Protein AF-A0AAD5SMI8-F1 (afdb_monomer)

Foldseek 3Di:
DDDDPPPPPPDPPDDDDPVRVVVVVVVVVVVVVVVVVVVLVQLLVPLDLQSLLCVLCVPLVVVLVVQVPVDDPVCVVDCRSVVSVVVSVVSSVQLSVQLVVLCLVVADNPHDSVSNVVSSVVSSVVVVVVVVVVVVVVVVVVVVVVVD

Solvent-accessible surface area (backbone atoms only — not comparable to full-atom values): 8560 Å² total; per-residue (Å²): 142,80,84,83,79,79,74,86,64,86,70,78,77,71,80,67,55,76,67,57,44,48,52,52,49,52,52,51,51,50,53,50,51,52,50,50,49,53,50,50,56,58,55,67,65,48,74,46,59,66,50,44,19,54,58,72,36,41,65,50,46,45,55,32,49,52,58,61,68,77,56,57,75,72,54,75,75,45,79,71,56,47,66,40,47,51,51,33,54,53,42,38,54,52,32,41,52,37,30,52,74,72,41,58,74,72,54,56,94,83,51,59,65,69,60,56,49,52,45,51,54,51,21,46,54,52,48,58,48,52,52,50,56,50,53,51,50,53,52,51,54,56,52,56,67,71,76,112

Structure (mmCIF, N/CA/C/O backbone):
data_AF-A0AAD5SMI8-F1
#
_entry.id   AF-A0AAD5SMI8-F1
#
loop_
_atom_site.group_PDB
_atom_site.id
_atom_site.type_symbol
_atom_site.label_atom_id
_atom_site.label_alt_id
_atom_site.label_comp_id
_atom_site.label_asym_id
_atom_site.label_entity_id
_atom_site.label_seq_id
_atom_site.pdbx_PDB_ins_code
_atom_site.Cartn_x
_atom_site.Cartn_y
_atom_site.Cartn_z
_atom_site.occupancy
_atom_site.B_iso_or_equiv
_atom_site.auth_seq_id
_atom_site.auth_comp_id
_atom_site.auth_asym_id
_atom_site.auth_atom_id
_atom_site.pdbx_PDB_model_num
ATOM 1 N N . MET A 1 1 ? -31.872 44.887 -24.689 1.00 42.28 1 MET A N 1
ATOM 2 C CA . MET A 1 1 ? -31.269 44.154 -23.559 1.00 42.28 1 MET A CA 1
ATOM 3 C C . MET A 1 1 ? -30.666 42.892 -24.137 1.00 42.28 1 MET A C 1
ATOM 5 O O . MET A 1 1 ? -31.392 42.137 -24.763 1.00 42.28 1 MET A O 1
ATOM 9 N N . GLY A 1 2 ? -29.352 42.747 -24.051 1.00 39.50 2 GLY A N 1
ATOM 10 C CA . GLY A 1 2 ? -28.615 41.588 -24.544 1.00 39.50 2 GLY A CA 1
ATOM 11 C C . GLY A 1 2 ? -27.263 41.625 -23.856 1.00 39.50 2 GLY A C 1
ATOM 12 O O . GLY A 1 2 ? -26.434 42.474 -24.180 1.00 39.50 2 GLY A O 1
ATOM 13 N N . GLU A 1 3 ? -27.144 40.837 -22.795 1.00 41.97 3 GLU A N 1
ATOM 14 C CA . GLU A 1 3 ? -26.006 40.808 -21.884 1.00 41.97 3 GLU A CA 1
ATOM 15 C C . GLU A 1 3 ? -24.714 40.436 -22.618 1.00 41.97 3 GLU A C 1
ATOM 17 O O . GLU A 1 3 ? -24.671 39.519 -23.436 1.00 41.97 3 GLU A O 1
ATOM 22 N N . LYS A 1 4 ? -23.643 41.178 -22.323 1.00 48.38 4 LYS A N 1
ATOM 23 C CA . LYS A 1 4 ? -22.281 40.795 -22.687 1.00 48.38 4 LYS A CA 1
ATOM 24 C C . LYS A 1 4 ? -21.846 39.686 -21.732 1.00 48.38 4 LYS A C 1
ATOM 26 O O . LYS A 1 4 ? -21.397 39.986 -20.628 1.00 48.38 4 LYS A O 1
ATOM 31 N N . GLU A 1 5 ? -21.948 38.430 -22.150 1.00 50.28 5 GLU A N 1
ATOM 32 C CA . GLU A 1 5 ? -21.244 37.352 -21.458 1.00 50.28 5 GLU A CA 1
ATOM 33 C C . GLU A 1 5 ? -19.751 37.449 -21.768 1.00 50.28 5 GLU A C 1
ATOM 35 O O . GLU A 1 5 ? -19.262 37.167 -22.861 1.00 50.28 5 GLU A O 1
ATOM 40 N N . ASN A 1 6 ? -19.028 37.924 -20.762 1.00 52.59 6 ASN A N 1
ATOM 41 C CA . ASN A 1 6 ? -17.583 37.986 -20.703 1.00 52.59 6 ASN A CA 1
ATOM 42 C C . ASN A 1 6 ? -17.037 36.565 -20.489 1.00 52.59 6 ASN A C 1
ATOM 44 O O . ASN A 1 6 ? -16.654 36.198 -19.379 1.00 52.59 6 ASN A O 1
ATOM 48 N N . SER A 1 7 ? -17.030 35.736 -21.535 1.00 48.22 7 SER A N 1
ATOM 49 C CA . SER A 1 7 ? -16.372 34.431 -21.478 1.00 48.22 7 SER A CA 1
ATOM 50 C C . SER A 1 7 ? -14.859 34.622 -21.615 1.00 48.22 7 SER A C 1
ATOM 52 O O . SER A 1 7 ? -14.264 34.389 -22.668 1.00 48.22 7 SER A O 1
ATOM 54 N N . SER A 1 8 ? -14.212 35.037 -20.526 1.00 47.66 8 SER A N 1
ATOM 55 C CA . SER A 1 8 ? -12.765 34.890 -20.344 1.00 47.66 8 SER A CA 1
ATOM 56 C C . SER A 1 8 ? -12.440 33.411 -20.099 1.00 47.66 8 SER A C 1
ATOM 58 O O . SER A 1 8 ? -11.910 33.030 -19.057 1.00 47.66 8 SER A O 1
ATOM 60 N N . PHE A 1 9 ? -12.802 32.555 -21.050 1.00 50.03 9 PHE A N 1
ATOM 61 C CA . PHE A 1 9 ? -12.323 31.189 -21.112 1.00 50.03 9 PHE A CA 1
ATOM 62 C C . PHE A 1 9 ? -11.113 31.229 -22.038 1.00 50.03 9 PHE A C 1
ATOM 64 O O . PHE A 1 9 ? -11.262 31.408 -23.247 1.00 50.03 9 PHE A O 1
ATOM 71 N N . PHE A 1 10 ? -9.907 31.149 -21.474 1.00 53.31 10 PHE A N 1
ATOM 72 C CA . PHE A 1 10 ? -8.696 30.944 -22.263 1.00 53.31 10 PHE A CA 1
ATOM 73 C C . PHE A 1 10 ? -8.876 29.640 -23.051 1.00 53.31 10 PHE A C 1
ATOM 75 O O . PHE A 1 10 ? -8.651 28.552 -22.528 1.00 53.31 10 PHE A O 1
ATOM 82 N N . SER A 1 11 ? -9.333 29.735 -24.302 1.00 53.38 11 SER A N 1
ATOM 83 C CA . SER A 1 11 ? -9.280 28.611 -25.227 1.00 53.38 11 SER A CA 1
ATOM 84 C C . SER A 1 11 ? -7.808 28.325 -25.466 1.00 53.38 11 SER A C 1
ATOM 86 O O . SER A 1 11 ? -7.111 29.132 -26.082 1.00 53.38 11 SER A O 1
ATOM 88 N N . LEU A 1 12 ? -7.326 27.199 -24.941 1.00 59.66 12 LEU A N 1
ATOM 89 C CA . LEU A 1 12 ? -6.042 26.643 -25.343 1.00 59.66 12 LEU A CA 1
ATOM 90 C C . LEU A 1 12 ? -6.098 26.485 -26.871 1.00 59.66 12 LEU A C 1
ATOM 92 O O . LEU A 1 12 ? -6.902 25.719 -27.401 1.00 59.66 12 LEU A O 1
ATOM 96 N N . TYR A 1 13 ? -5.336 27.321 -27.572 1.00 55.69 13 TYR A N 1
ATOM 97 C CA . TYR A 1 13 ? -5.331 27.421 -29.027 1.00 55.69 13 TYR A CA 1
ATOM 98 C C . TYR A 1 13 ? -4.879 26.094 -29.647 1.00 55.69 13 TYR A C 1
ATOM 100 O O . TYR A 1 13 ? -3.699 25.779 -29.575 1.00 55.69 13 TYR A O 1
ATOM 108 N N . GLY A 1 14 ? -5.798 25.383 -30.312 1.00 64.88 14 GLY A N 1
ATOM 109 C CA . GLY A 1 14 ? -5.515 24.306 -31.273 1.00 64.88 14 GLY A CA 1
ATOM 110 C C . GLY A 1 14 ? -4.718 23.100 -30.751 1.00 64.88 14 GLY A C 1
ATOM 111 O O . GLY A 1 14 ? -4.166 23.089 -29.658 1.00 64.88 14 GLY A O 1
ATOM 112 N N . SER A 1 15 ? -4.656 22.026 -31.544 1.00 61.66 15 SER A N 1
ATOM 113 C CA . SER A 1 15 ? -3.668 20.970 -31.286 1.00 61.66 15 SER A CA 1
ATOM 114 C C . SER A 1 15 ? -2.252 21.540 -31.471 1.00 61.66 15 SER A C 1
ATOM 116 O O . SER A 1 15 ? -2.065 22.346 -32.387 1.00 61.66 15 SER A O 1
ATOM 118 N N . PRO A 1 16 ? -1.259 21.129 -30.656 1.00 64.75 16 PRO A N 1
ATOM 119 C CA . PRO A 1 16 ? 0.108 21.626 -30.789 1.00 64.75 16 PRO A CA 1
ATOM 120 C C . PRO A 1 16 ? 0.630 21.382 -32.209 1.00 64.75 16 PRO A C 1
ATOM 122 O O . PRO A 1 16 ? 0.285 20.371 -32.836 1.00 64.75 16 PRO A O 1
ATOM 125 N N . ARG A 1 17 ? 1.473 22.288 -32.719 1.00 70.88 17 ARG A N 1
ATOM 126 C CA . ARG A 1 17 ? 2.139 22.096 -34.022 1.00 70.88 17 ARG A CA 1
ATOM 127 C C . ARG A 1 17 ? 2.950 20.794 -33.997 1.00 70.88 17 ARG A C 1
ATOM 129 O O . ARG A 1 17 ? 3.331 20.328 -32.930 1.00 70.88 17 ARG A O 1
ATOM 136 N N . SER A 1 18 ? 3.176 20.137 -35.137 1.00 71.94 18 SER A N 1
ATOM 137 C CA . SER A 1 18 ? 3.733 18.767 -35.154 1.00 71.94 18 SER A CA 1
ATOM 138 C C . SER A 1 18 ? 5.103 18.638 -34.473 1.00 71.94 18 SER A C 1
ATOM 140 O O . SER A 1 18 ? 5.398 17.608 -33.872 1.00 71.94 18 SER A O 1
ATOM 142 N N . ASP A 1 19 ? 5.916 19.687 -34.558 1.00 78.69 19 ASP A N 1
ATOM 143 C CA . ASP A 1 19 ? 7.204 19.857 -33.886 1.00 78.69 19 ASP A CA 1
ATOM 144 C C . ASP A 1 19 ? 7.048 20.079 -32.372 1.00 78.69 19 ASP A C 1
ATOM 146 O O . ASP A 1 19 ? 7.693 19.392 -31.580 1.00 78.69 19 ASP A O 1
ATOM 150 N N . GLU A 1 20 ? 6.134 20.955 -31.958 1.00 79.25 20 GLU A N 1
ATOM 151 C CA . GLU A 1 20 ? 5.790 21.195 -30.550 1.00 79.25 20 GLU A CA 1
ATOM 152 C C . GLU A 1 20 ? 5.194 19.941 -29.887 1.00 79.25 20 GLU A C 1
ATOM 154 O O . GLU A 1 20 ? 5.578 19.553 -28.786 1.00 79.25 20 GLU A O 1
ATOM 159 N N . ALA A 1 21 ? 4.312 19.230 -30.591 1.00 81.94 21 ALA A N 1
ATOM 160 C CA . ALA A 1 21 ? 3.733 17.969 -30.147 1.00 81.94 21 ALA A CA 1
ATOM 161 C C . ALA A 1 21 ? 4.799 16.876 -29.984 1.00 81.94 21 ALA A C 1
ATOM 163 O O . ALA A 1 21 ? 4.680 16.030 -29.099 1.00 81.94 21 ALA A O 1
ATOM 164 N N . ALA A 1 22 ? 5.829 16.861 -30.835 1.00 85.19 22 ALA A N 1
ATOM 165 C CA . ALA A 1 22 ? 6.945 15.928 -30.705 1.00 85.19 22 ALA A CA 1
ATOM 166 C C . ALA A 1 22 ? 7.809 16.255 -29.477 1.00 85.19 22 ALA A C 1
ATOM 168 O O . ALA A 1 22 ? 8.125 15.353 -28.703 1.00 85.19 22 ALA A O 1
ATOM 169 N N . GLN A 1 23 ? 8.118 17.535 -29.250 1.00 88.12 23 GLN A N 1
ATOM 170 C CA . GLN A 1 23 ? 8.868 17.984 -28.073 1.00 88.12 23 GLN A CA 1
ATOM 171 C C . GLN A 1 23 ? 8.114 17.702 -26.769 1.00 88.12 23 GLN A C 1
ATOM 173 O O . GLN A 1 23 ? 8.694 17.167 -25.827 1.00 88.12 23 GLN A O 1
ATOM 178 N N . LEU A 1 24 ? 6.809 17.984 -26.729 1.00 86.38 24 LEU A N 1
ATOM 179 C CA . LEU A 1 24 ? 5.954 17.685 -25.579 1.00 86.38 24 LEU A CA 1
ATOM 180 C C . LEU A 1 24 ? 5.903 16.185 -25.285 1.00 86.38 24 LEU A C 1
ATOM 182 O O . LEU A 1 24 ? 6.025 15.787 -24.130 1.00 86.38 24 LEU A O 1
ATOM 186 N N . ARG A 1 25 ? 5.759 15.335 -26.310 1.00 89.50 25 ARG A N 1
ATOM 187 C CA . ARG A 1 25 ? 5.788 13.874 -26.124 1.00 89.50 25 ARG A CA 1
ATOM 188 C C . ARG A 1 25 ? 7.128 13.402 -25.575 1.00 89.50 25 ARG A C 1
ATOM 190 O O . ARG A 1 25 ? 7.126 12.636 -24.619 1.00 89.50 25 ARG A O 1
ATOM 197 N N . ALA A 1 26 ? 8.238 13.902 -26.116 1.00 91.69 26 ALA A N 1
ATOM 198 C CA . ALA A 1 26 ? 9.571 13.564 -25.629 1.00 91.69 26 ALA A CA 1
ATOM 199 C C . ALA A 1 26 ? 9.766 13.983 -24.160 1.00 91.69 26 ALA A C 1
ATOM 201 O O . ALA A 1 26 ? 10.245 13.189 -23.354 1.00 91.69 26 ALA A O 1
ATOM 202 N N . ALA A 1 27 ? 9.324 15.188 -23.787 1.00 92.88 27 ALA A N 1
ATOM 203 C CA . ALA A 1 27 ? 9.364 15.656 -22.403 1.00 92.88 27 ALA A CA 1
ATOM 204 C C . ALA A 1 27 ? 8.492 14.787 -21.477 1.00 92.88 27 ALA A C 1
ATOM 206 O O . ALA A 1 27 ? 8.935 14.375 -20.409 1.00 92.88 27 ALA A O 1
ATOM 207 N N . ILE A 1 28 ? 7.274 14.435 -21.904 1.00 92.94 28 ILE A N 1
ATOM 208 C CA . ILE A 1 28 ? 6.381 13.545 -21.148 1.00 92.94 28 ILE A CA 1
ATOM 209 C C . ILE A 1 28 ? 7.010 12.159 -20.967 1.00 92.94 28 ILE A C 1
ATOM 211 O O . ILE A 1 28 ? 6.927 11.586 -19.883 1.00 92.94 28 ILE A O 1
ATOM 215 N N . GLU A 1 29 ? 7.617 11.595 -22.010 1.00 95.00 29 GLU A N 1
ATOM 216 C CA . GLU A 1 29 ? 8.294 10.298 -21.940 1.00 95.00 29 GLU A CA 1
ATOM 217 C C . GLU A 1 29 ? 9.492 10.339 -20.993 1.00 95.00 29 GLU A C 1
ATOM 219 O O . GLU A 1 29 ? 9.651 9.425 -20.182 1.00 95.00 29 GLU A O 1
ATOM 224 N N . GLN A 1 30 ? 10.280 11.415 -21.033 1.00 95.06 30 GLN A N 1
ATOM 225 C CA . GLN A 1 30 ? 11.397 11.625 -20.118 1.00 95.06 30 GLN A CA 1
ATOM 226 C C . GLN A 1 30 ? 10.926 11.694 -18.659 1.00 95.06 30 GLN A C 1
ATOM 228 O O . GLN A 1 30 ? 11.453 10.972 -17.812 1.00 95.06 30 GLN A O 1
ATOM 233 N N . GLU A 1 31 ? 9.900 12.493 -18.369 1.00 94.88 31 GLU A N 1
ATOM 234 C CA . GLU A 1 31 ? 9.329 12.619 -17.023 1.00 94.88 31 GLU A CA 1
ATOM 235 C C . GLU A 1 31 ? 8.716 11.306 -16.532 1.00 94.88 31 GLU A C 1
ATOM 237 O O . GLU A 1 31 ? 8.918 10.892 -15.386 1.00 94.88 31 GLU A O 1
ATOM 242 N N . ARG A 1 32 ? 8.009 10.585 -17.410 1.00 93.94 32 ARG A N 1
ATOM 243 C CA . ARG A 1 32 ? 7.474 9.253 -17.101 1.00 93.94 32 ARG A CA 1
ATOM 244 C C . ARG A 1 32 ? 8.591 8.266 -16.795 1.00 93.94 32 ARG A C 1
ATOM 246 O O . ARG A 1 32 ? 8.464 7.508 -15.837 1.00 93.94 32 ARG A O 1
ATOM 253 N N . ALA A 1 33 ? 9.674 8.276 -17.568 1.00 92.19 33 ALA A N 1
ATOM 254 C CA . ALA A 1 33 ? 10.819 7.402 -17.344 1.00 92.19 33 ALA A CA 1
ATOM 255 C C . ALA A 1 33 ? 11.531 7.729 -16.022 1.00 92.19 33 ALA A C 1
ATOM 257 O O . ALA A 1 33 ? 11.817 6.815 -15.245 1.00 92.19 33 ALA A O 1
ATOM 258 N N . ALA A 1 34 ? 11.751 9.013 -15.727 1.00 93.31 34 ALA A N 1
ATOM 259 C CA . ALA A 1 34 ? 12.349 9.468 -14.474 1.00 93.31 34 ALA A CA 1
ATOM 260 C C . ALA A 1 34 ? 11.480 9.089 -13.265 1.00 93.31 34 ALA A C 1
ATOM 262 O O . ALA A 1 34 ? 11.968 8.501 -12.296 1.00 93.31 34 ALA A O 1
ATOM 263 N N . THR A 1 35 ? 10.172 9.335 -13.359 1.00 89.06 35 THR A N 1
ATOM 264 C CA . THR A 1 35 ? 9.201 8.963 -12.324 1.00 89.06 35 THR A CA 1
ATOM 265 C C . THR A 1 35 ? 9.168 7.449 -12.128 1.00 89.06 35 THR A C 1
ATOM 267 O O . THR A 1 35 ? 9.258 6.968 -10.998 1.00 89.06 35 THR A O 1
ATOM 270 N N . ALA A 1 36 ? 9.113 6.672 -13.213 1.00 86.31 36 ALA A N 1
ATOM 271 C CA . ALA A 1 36 ? 9.120 5.215 -13.148 1.00 86.31 36 ALA A CA 1
ATOM 272 C C . ALA A 1 36 ? 10.407 4.677 -12.504 1.00 86.31 36 ALA A C 1
ATOM 274 O O . ALA A 1 36 ? 10.341 3.753 -11.696 1.00 86.31 36 ALA A O 1
ATOM 275 N N . ALA A 1 37 ? 11.568 5.259 -12.809 1.00 86.75 37 ALA A N 1
ATOM 276 C CA . ALA A 1 37 ? 12.835 4.880 -12.189 1.00 86.75 37 ALA A CA 1
ATOM 277 C C . ALA A 1 37 ? 12.851 5.181 -10.680 1.00 86.75 37 ALA A C 1
ATOM 279 O O . ALA A 1 37 ? 13.240 4.322 -9.884 1.00 86.75 37 ALA A O 1
ATOM 280 N N . ALA A 1 38 ? 12.373 6.359 -10.269 1.00 86.50 38 ALA A N 1
ATOM 281 C CA . ALA A 1 38 ? 12.275 6.733 -8.859 1.00 86.50 38 ALA A CA 1
ATOM 282 C C . ALA A 1 38 ? 11.321 5.810 -8.080 1.00 86.50 38 ALA A C 1
ATOM 284 O O . ALA A 1 38 ? 11.644 5.362 -6.976 1.00 86.50 38 ALA A O 1
ATOM 285 N N . VAL A 1 39 ? 10.173 5.473 -8.676 1.00 81.75 39 VAL A N 1
ATOM 286 C CA . VAL A 1 39 ? 9.201 4.527 -8.112 1.00 81.75 39 VAL A CA 1
ATOM 287 C C . VAL A 1 39 ? 9.820 3.138 -7.966 1.00 81.75 39 VAL A C 1
ATOM 289 O O . VAL A 1 39 ? 9.772 2.573 -6.875 1.00 81.75 39 VAL A O 1
ATOM 292 N N . ARG A 1 40 ? 10.479 2.614 -9.010 1.00 79.44 40 ARG A N 1
ATOM 293 C CA . ARG A 1 40 ? 11.178 1.316 -8.946 1.00 79.44 40 ARG A CA 1
ATOM 294 C C . ARG A 1 40 ? 12.220 1.285 -7.831 1.00 79.44 40 ARG A C 1
ATOM 296 O O . ARG A 1 40 ? 12.281 0.308 -7.097 1.00 79.44 40 ARG A O 1
ATOM 303 N N . SER A 1 41 ? 13.002 2.354 -7.676 1.00 80.50 41 SER A N 1
ATOM 304 C CA . SER A 1 41 ? 14.017 2.460 -6.622 1.00 80.50 41 SER A CA 1
ATOM 305 C C . SER A 1 41 ? 13.407 2.383 -5.218 1.00 80.50 41 SER A C 1
ATOM 307 O O . SER A 1 41 ? 13.867 1.600 -4.389 1.00 80.50 41 SER A O 1
ATOM 309 N N . ARG A 1 42 ? 12.321 3.123 -4.957 1.00 75.88 42 ARG A N 1
ATOM 310 C CA . ARG A 1 42 ? 11.618 3.065 -3.663 1.00 75.88 42 ARG A CA 1
ATOM 311 C C . ARG A 1 42 ? 10.976 1.707 -3.410 1.00 75.88 42 ARG A C 1
ATOM 313 O O . ARG A 1 42 ? 11.044 1.193 -2.302 1.00 75.88 42 ARG A O 1
ATOM 320 N N . LEU A 1 43 ? 10.366 1.113 -4.428 1.00 69.56 43 LEU A N 1
ATOM 321 C CA . LEU A 1 43 ? 9.685 -0.170 -4.287 1.00 69.56 43 LEU A CA 1
ATOM 322 C C . LEU A 1 43 ? 10.657 -1.353 -4.173 1.00 69.56 43 LEU A C 1
ATOM 324 O O . LEU A 1 43 ? 10.327 -2.346 -3.534 1.00 69.56 43 LEU A O 1
ATOM 328 N N . ALA A 1 44 ? 11.875 -1.244 -4.712 1.00 70.88 44 ALA A N 1
ATOM 329 C CA . ALA A 1 44 ? 12.943 -2.219 -4.477 1.00 70.88 44 ALA A CA 1
ATOM 330 C C . ALA A 1 44 ? 13.343 -2.312 -2.992 1.00 70.88 44 ALA A C 1
ATOM 332 O O . ALA A 1 44 ? 13.914 -3.315 -2.570 1.00 70.88 44 ALA A O 1
ATOM 333 N N . GLN A 1 45 ? 13.012 -1.292 -2.194 1.00 71.88 45 GLN A N 1
ATOM 334 C CA . GLN A 1 45 ? 13.195 -1.301 -0.744 1.00 71.88 45 GLN A CA 1
ATOM 335 C C . GLN A 1 45 ? 12.076 -2.061 -0.011 1.00 71.88 45 GLN A C 1
ATOM 337 O O . GLN A 1 45 ? 12.215 -2.297 1.180 1.00 71.88 45 GLN A O 1
ATOM 342 N N . LEU A 1 46 ? 11.001 -2.498 -0.689 1.00 74.19 46 LEU A N 1
ATOM 343 C CA . LEU A 1 46 ? 9.944 -3.344 -0.110 1.00 74.19 46 LEU A CA 1
ATOM 344 C C . LEU A 1 46 ? 10.406 -4.803 -0.010 1.00 74.19 46 LEU A C 1
ATOM 346 O O . LEU A 1 46 ? 9.917 -5.715 -0.689 1.00 74.19 46 LEU A O 1
ATOM 350 N N . ILE A 1 47 ? 11.414 -5.021 0.824 1.00 78.44 47 ILE A N 1
ATOM 351 C CA . ILE A 1 47 ? 12.032 -6.332 1.000 1.00 78.44 47 ILE A CA 1
ATOM 352 C C . ILE A 1 47 ? 11.224 -7.138 2.017 1.00 78.44 47 ILE A C 1
ATOM 354 O O . ILE A 1 47 ? 11.062 -8.352 1.852 1.00 78.44 47 ILE A O 1
ATOM 358 N N . SER A 1 48 ? 10.686 -6.463 3.033 1.00 86.62 48 SER A N 1
ATOM 359 C CA . SER A 1 48 ? 9.903 -7.070 4.104 1.00 86.62 48 SER A CA 1
ATOM 360 C C . SER A 1 48 ? 8.392 -6.913 3.917 1.00 86.62 48 SER A C 1
ATOM 362 O O . SER A 1 48 ? 7.894 -5.995 3.263 1.00 86.62 48 SER A O 1
ATOM 364 N N . LEU A 1 49 ? 7.650 -7.824 4.549 1.00 91.25 49 LEU A N 1
ATOM 365 C CA . LEU A 1 49 ? 6.190 -7.776 4.627 1.00 91.25 49 LEU A CA 1
ATOM 366 C C . LEU A 1 49 ? 5.706 -6.496 5.326 1.00 91.25 49 LEU A C 1
ATOM 368 O O . LEU A 1 49 ? 4.727 -5.896 4.892 1.00 91.25 49 LEU A O 1
ATOM 372 N N . GLU A 1 50 ? 6.414 -6.058 6.369 1.00 92.75 50 GLU A N 1
ATOM 373 C CA . GLU A 1 50 ? 6.084 -4.840 7.111 1.00 92.75 50 GLU A CA 1
ATOM 374 C C . GLU A 1 50 ? 6.224 -3.587 6.239 1.00 92.75 50 GLU A C 1
ATOM 376 O O . GLU A 1 50 ? 5.337 -2.734 6.242 1.00 92.75 50 GLU A O 1
ATOM 381 N N . GLU A 1 51 ? 7.308 -3.472 5.467 1.00 92.12 51 GLU A N 1
ATOM 382 C CA . GLU A 1 51 ? 7.502 -2.358 4.533 1.00 92.12 51 GLU A CA 1
ATOM 383 C C . GLU A 1 51 ? 6.410 -2.338 3.466 1.00 92.12 51 GLU A C 1
ATOM 385 O O . GLU A 1 51 ? 5.837 -1.281 3.215 1.00 92.12 51 GLU A O 1
ATOM 390 N N . ALA A 1 52 ? 6.076 -3.496 2.888 1.00 93.56 52 ALA A N 1
ATOM 391 C CA . ALA A 1 52 ? 5.009 -3.608 1.896 1.00 93.56 52 ALA A CA 1
ATOM 392 C C . ALA A 1 52 ? 3.639 -3.209 2.475 1.00 93.56 52 ALA A C 1
ATOM 394 O O . ALA A 1 52 ? 2.932 -2.402 1.874 1.00 93.56 52 ALA A O 1
ATOM 395 N N . ALA A 1 53 ? 3.291 -3.681 3.677 1.00 96.38 53 ALA A N 1
ATOM 396 C CA . ALA A 1 53 ? 2.052 -3.289 4.352 1.00 96.38 53 ALA A CA 1
ATOM 397 C C . ALA A 1 53 ? 2.013 -1.777 4.637 1.00 96.38 53 ALA A C 1
ATOM 399 O O . ALA A 1 53 ? 1.010 -1.110 4.387 1.00 96.38 53 ALA A O 1
ATOM 400 N N . LYS A 1 54 ? 3.131 -1.209 5.106 1.00 95.75 54 LYS A N 1
ATOM 401 C CA . LYS A 1 54 ? 3.288 0.234 5.336 1.00 95.75 54 LYS A CA 1
ATOM 402 C C . LYS A 1 54 ? 3.176 1.067 4.062 1.00 95.75 54 LYS A C 1
ATOM 404 O O . LYS A 1 54 ? 2.738 2.215 4.168 1.00 95.75 54 LYS A O 1
ATOM 409 N N . ALA A 1 55 ? 3.615 0.532 2.924 1.00 93.81 55 ALA A N 1
ATOM 410 C CA . ALA A 1 55 ? 3.504 1.173 1.618 1.00 93.81 55 ALA A CA 1
ATOM 411 C C . ALA A 1 55 ? 2.054 1.178 1.128 1.00 93.81 55 ALA A C 1
ATOM 413 O O . ALA A 1 55 ? 1.575 2.223 0.700 1.00 93.81 55 ALA A O 1
ATOM 414 N N . ASN A 1 56 ? 1.340 0.056 1.253 1.00 96.12 56 ASN A N 1
ATOM 415 C CA . ASN A 1 56 ? -0.067 0.001 0.859 1.00 96.12 56 ASN A CA 1
ATOM 416 C C . ASN A 1 56 ? -0.949 0.904 1.740 1.00 96.12 56 ASN A C 1
ATOM 418 O O . ASN A 1 5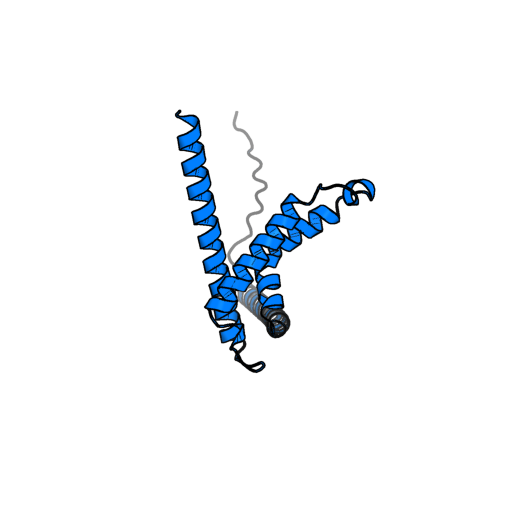6 ? -1.872 1.529 1.246 1.00 96.12 56 ASN A O 1
ATOM 422 N N . CYS A 1 57 ? -0.634 1.035 3.032 1.00 97.06 57 CYS A N 1
ATOM 423 C CA . CYS A 1 57 ? -1.355 1.919 3.960 1.00 97.06 57 CYS A CA 1
ATOM 424 C C . CYS A 1 57 ? -0.856 3.378 3.954 1.00 97.06 57 CYS A C 1
ATOM 426 O O . CYS A 1 57 ? -0.990 4.073 4.966 1.00 97.06 57 CYS A O 1
ATOM 428 N N . ALA A 1 58 ? -0.179 3.834 2.895 1.00 95.69 58 ALA A N 1
ATOM 429 C CA . ALA A 1 58 ? 0.493 5.136 2.891 1.00 95.69 58 ALA A CA 1
ATOM 430 C C . ALA A 1 58 ? -0.470 6.321 3.059 1.00 95.69 58 ALA A C 1
ATOM 432 O O . ALA A 1 58 ? -0.139 7.269 3.766 1.00 95.69 58 ALA A O 1
ATOM 433 N N . ASP A 1 59 ? -1.653 6.251 2.460 1.00 94.81 59 ASP A N 1
ATOM 434 C CA . ASP A 1 59 ? -2.721 7.248 2.548 1.00 94.81 59 ASP A CA 1
ATOM 435 C C . ASP A 1 59 ? -3.271 7.383 3.978 1.00 94.81 59 ASP A C 1
ATOM 437 O O . ASP A 1 59 ? -3.263 8.471 4.551 1.00 94.81 59 ASP A O 1
ATOM 441 N N . VAL A 1 60 ? -3.646 6.272 4.616 1.00 95.25 60 VAL A N 1
ATOM 442 C CA . VAL A 1 60 ? -4.170 6.265 5.991 1.00 95.25 60 VAL A CA 1
ATOM 443 C C . VAL A 1 60 ? -3.096 6.728 6.979 1.00 95.25 60 VAL A C 1
ATOM 445 O O . VAL A 1 60 ? -3.368 7.462 7.933 1.00 95.25 60 VAL A O 1
ATOM 448 N N . ARG A 1 61 ? -1.838 6.333 6.743 1.00 96.31 61 ARG A N 1
ATOM 449 C CA . ARG A 1 61 ? -0.692 6.795 7.539 1.00 96.31 61 ARG A CA 1
ATOM 450 C C . ARG A 1 61 ? -0.433 8.286 7.360 1.00 96.31 61 ARG A C 1
ATOM 452 O O . ARG A 1 61 ? -0.062 8.936 8.337 1.00 96.31 61 ARG A O 1
ATOM 459 N N . LEU A 1 62 ? -0.630 8.816 6.154 1.00 95.25 62 LEU A N 1
ATOM 460 C CA . LEU A 1 62 ? -0.540 10.247 5.889 1.00 95.25 62 LEU A CA 1
ATOM 461 C C . LEU A 1 62 ? -1.618 11.001 6.673 1.00 95.25 62 LEU A C 1
ATOM 463 O O . LEU A 1 62 ? -1.271 11.920 7.406 1.00 95.25 62 LEU A O 1
ATOM 467 N N . SER A 1 63 ? -2.876 10.552 6.643 1.00 92.88 63 SER A N 1
ATOM 468 C CA . SER A 1 63 ? -3.958 11.174 7.424 1.00 92.88 63 SER A CA 1
ATOM 469 C C . SER A 1 63 ? -3.675 11.180 8.931 1.00 92.88 63 SER A C 1
ATOM 471 O O . SER A 1 63 ? -3.927 12.171 9.620 1.00 92.88 63 SER A O 1
ATOM 473 N N . PHE A 1 64 ? -3.090 10.103 9.468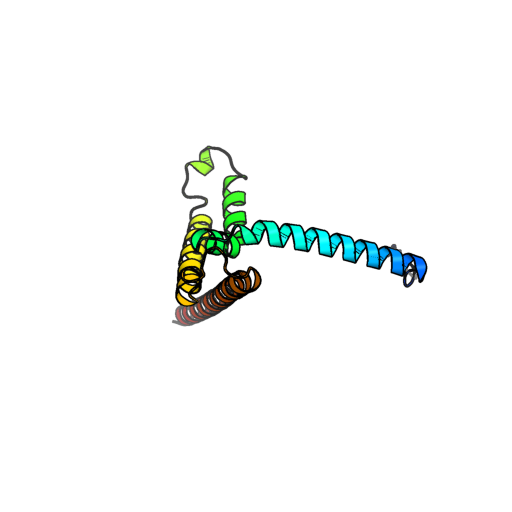 1.00 93.25 64 PHE A N 1
ATOM 474 C CA . PHE A 1 64 ? -2.656 10.085 10.866 1.00 93.25 64 PHE A CA 1
ATOM 475 C C . PHE A 1 64 ? -1.517 11.081 11.138 1.00 93.25 64 PHE A C 1
ATOM 477 O O . PHE A 1 64 ? -1.559 11.798 12.139 1.00 93.25 64 PHE A O 1
ATOM 484 N N . ALA A 1 65 ? -0.522 11.167 10.252 1.00 91.94 65 ALA A N 1
ATOM 485 C CA . ALA A 1 65 ? 0.570 12.131 10.382 1.00 91.94 65 ALA A CA 1
ATOM 486 C C . ALA A 1 65 ? 0.066 13.584 10.319 1.00 91.94 65 ALA A C 1
ATOM 488 O O . ALA A 1 65 ? 0.475 14.407 11.134 1.00 91.94 65 ALA A O 1
ATOM 489 N N . GLU A 1 66 ? -0.869 13.884 9.419 1.00 91.38 66 GLU A N 1
ATOM 490 C CA . GLU A 1 66 ? -1.530 15.189 9.318 1.00 91.38 66 GLU A CA 1
ATOM 491 C C . GLU A 1 66 ? -2.325 15.522 10.588 1.00 91.38 66 GLU A C 1
ATOM 493 O O . GLU A 1 66 ? -2.284 16.658 11.069 1.00 91.38 66 GLU A O 1
ATOM 498 N N . CYS A 1 67 ? -2.999 14.532 11.189 1.00 88.25 67 CYS A N 1
ATOM 499 C CA . CYS A 1 67 ? -3.672 14.704 12.479 1.00 88.25 67 CYS A CA 1
ATOM 500 C C . CYS A 1 67 ? -2.687 15.130 13.580 1.00 88.25 67 CYS A C 1
ATOM 502 O O . CYS A 1 67 ? -2.992 16.035 14.361 1.00 88.25 67 CYS A O 1
ATOM 504 N N . LEU A 1 68 ? -1.497 14.518 13.615 1.00 86.75 68 LEU A N 1
ATOM 505 C CA . LEU A 1 68 ? -0.447 14.839 14.585 1.00 86.75 68 LEU A CA 1
ATOM 506 C C . LEU A 1 68 ? 0.202 16.209 14.330 1.00 86.75 68 LEU A C 1
ATOM 508 O O . LEU A 1 68 ? 0.478 16.936 15.281 1.00 86.75 68 LEU A O 1
ATOM 512 N N . GLN A 1 69 ? 0.453 16.567 13.067 1.00 84.56 69 GLN A N 1
ATOM 513 C CA . GLN A 1 69 ? 1.160 17.801 12.701 1.00 84.56 69 GLN A CA 1
ATOM 514 C C . GLN A 1 69 ? 0.337 19.069 12.940 1.00 84.56 69 GLN A C 1
ATOM 516 O O . GLN A 1 69 ? 0.888 20.108 13.293 1.00 84.56 69 GLN A O 1
ATOM 521 N N . ASN A 1 70 ? -0.983 19.003 12.781 1.00 73.56 70 ASN A N 1
ATOM 522 C CA . ASN A 1 70 ? -1.836 20.189 12.800 1.00 73.56 70 ASN A CA 1
ATOM 523 C C . ASN A 1 70 ? -2.119 20.766 14.205 1.00 73.56 70 ASN A C 1
ATOM 525 O O . ASN A 1 70 ? -3.036 21.584 14.333 1.00 73.56 70 ASN A O 1
ATOM 529 N N . ARG A 1 71 ? -1.424 20.348 15.286 1.00 65.25 71 ARG A N 1
ATOM 530 C CA . ARG A 1 71 ? -1.872 20.660 16.661 1.00 65.25 71 ARG A CA 1
ATOM 531 C C . ARG A 1 71 ? -0.793 20.989 17.702 1.00 65.25 71 ARG A C 1
ATOM 533 O O . ARG A 1 71 ? 0.358 20.576 17.629 1.00 65.25 71 ARG A O 1
ATOM 540 N N . SER A 1 72 ? -1.233 21.752 18.711 1.00 65.94 72 SER A N 1
ATOM 541 C CA . SER A 1 72 ? -0.469 22.160 19.895 1.00 65.94 72 SER A CA 1
ATOM 542 C C . SER A 1 72 ? -0.153 20.974 20.817 1.00 65.94 72 SER A C 1
ATOM 544 O O . SER A 1 72 ? -0.881 19.980 20.838 1.00 65.94 72 SER A O 1
ATOM 546 N N . MET A 1 73 ? 0.902 21.096 21.637 1.00 62.12 73 MET A N 1
ATOM 547 C CA . MET A 1 73 ? 1.344 20.039 22.567 1.00 62.12 73 MET A CA 1
ATOM 548 C C . MET A 1 73 ? 0.219 19.474 23.458 1.00 62.12 73 MET A C 1
ATOM 550 O O . MET A 1 73 ? 0.247 18.288 23.770 1.00 62.12 73 MET A O 1
ATOM 554 N N . LEU A 1 74 ? -0.803 20.271 23.804 1.00 60.09 74 LEU A N 1
ATOM 555 C CA . LEU A 1 74 ? -1.958 19.823 24.596 1.00 60.09 74 LEU A CA 1
ATOM 556 C C . LEU A 1 74 ? -2.839 18.793 23.869 1.00 6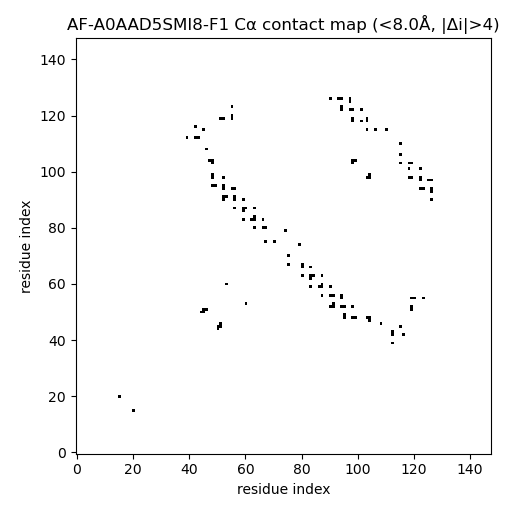0.09 74 LEU A C 1
ATOM 558 O O . LEU A 1 74 ? -3.315 17.851 24.493 1.00 60.09 74 LEU A O 1
ATOM 562 N N . ALA A 1 75 ? -3.036 18.929 22.555 1.00 58.12 75 ALA A N 1
ATOM 563 C CA . ALA A 1 75 ? -3.799 17.953 21.774 1.00 58.12 75 ALA A CA 1
ATOM 564 C C . ALA A 1 75 ? -3.033 16.628 21.630 1.00 58.12 75 ALA A C 1
ATOM 566 O O . ALA A 1 75 ? -3.647 15.562 21.654 1.00 58.12 75 ALA A O 1
ATOM 567 N N . SER A 1 76 ? -1.697 16.701 21.573 1.00 56.19 76 SER A N 1
ATOM 568 C CA . SER A 1 76 ? -0.795 15.540 21.560 1.00 56.19 76 SER A CA 1
ATOM 569 C C . SER A 1 76 ? -0.892 14.698 22.846 1.00 56.19 76 SER A C 1
ATOM 571 O O . SER A 1 76 ? -0.634 13.498 22.826 1.00 56.19 76 SER A O 1
ATOM 573 N N . MET A 1 77 ? -1.332 15.299 23.963 1.00 58.09 77 MET A N 1
ATOM 574 C CA . MET A 1 77 ? -1.567 14.608 25.240 1.00 58.09 77 MET A CA 1
ATOM 575 C C . MET A 1 77 ? -2.964 13.975 25.367 1.00 58.09 77 MET A C 1
ATOM 577 O O . MET A 1 77 ? -3.243 13.311 26.363 1.00 58.09 77 MET A O 1
ATOM 581 N N . THR A 1 78 ? -3.853 14.158 24.386 1.00 65.50 78 THR A N 1
ATOM 582 C CA . THR A 1 78 ? -5.228 13.629 24.425 1.00 65.50 78 THR A CA 1
ATOM 583 C C . THR A 1 78 ? -5.439 12.502 23.417 1.00 65.50 78 THR A C 1
ATOM 585 O O . THR A 1 78 ? -4.701 12.358 22.445 1.00 65.50 78 THR A O 1
ATOM 588 N N . SER A 1 79 ? -6.504 11.718 23.604 1.00 72.50 79 SER A N 1
ATOM 589 C CA . SER A 1 79 ? -6.964 10.646 22.710 1.00 72.50 79 SER A CA 1
ATOM 590 C C . SER A 1 79 ? -7.440 11.117 21.319 1.00 72.50 79 SER A C 1
ATOM 592 O O . SER A 1 79 ? -8.202 10.417 20.653 1.00 72.50 79 SER A O 1
ATOM 594 N N . PHE A 1 80 ? -7.032 12.304 20.876 1.00 79.88 80 PHE A N 1
ATOM 595 C CA . PHE A 1 80 ? -7.606 13.022 19.742 1.00 79.88 80 PHE A CA 1
ATOM 596 C C . PHE A 1 80 ? -7.407 12.290 18.410 1.00 79.88 80 PHE A C 1
ATOM 598 O O . PHE A 1 80 ? -8.368 12.041 17.689 1.00 79.88 80 PHE A O 1
ATOM 605 N N . CYS A 1 81 ? -6.183 11.843 18.121 1.00 87.25 81 CYS A N 1
ATOM 606 C CA . CYS A 1 81 ? -5.885 11.088 16.900 1.00 87.25 81 CYS A CA 1
ATOM 607 C C . CYS A 1 81 ? -6.070 9.568 17.070 1.00 87.25 81 CYS A C 1
ATOM 609 O O . CYS A 1 81 ? -5.570 8.800 16.249 1.00 87.25 81 CYS A O 1
ATOM 611 N N . LEU A 1 82 ? -6.773 9.096 18.116 1.00 89.81 82 LEU A N 1
ATOM 612 C CA . LEU A 1 82 ? -6.993 7.654 18.304 1.00 89.81 82 LEU A CA 1
ATOM 613 C C . LEU A 1 82 ? -7.790 7.034 17.158 1.00 89.81 82 LEU A C 1
ATOM 615 O O . LEU A 1 82 ? -7.541 5.881 16.820 1.00 89.81 82 LEU A O 1
ATOM 619 N N . ALA A 1 83 ? -8.735 7.767 16.567 1.00 91.12 83 ALA A N 1
ATOM 620 C CA . ALA A 1 83 ? -9.504 7.272 15.430 1.00 91.12 83 ALA A CA 1
ATOM 621 C C . ALA A 1 83 ? -8.596 6.997 14.220 1.00 91.12 83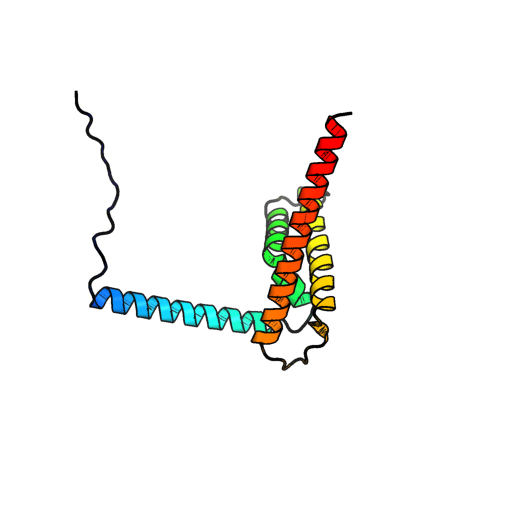 ALA A C 1
ATOM 623 O O . ALA A 1 83 ? -8.619 5.892 13.682 1.00 91.12 83 ALA A O 1
ATOM 624 N N . GLU A 1 84 ? -7.739 7.956 13.857 1.00 92.38 84 GLU A N 1
ATOM 625 C CA . GLU A 1 84 ? -6.793 7.789 12.748 1.00 92.38 84 GLU A CA 1
ATOM 626 C C . GLU A 1 84 ? -5.737 6.725 13.053 1.00 92.38 84 GLU A C 1
ATOM 628 O O . GLU A 1 84 ? -5.456 5.876 12.211 1.00 92.38 84 GLU A O 1
ATOM 633 N N . LYS A 1 85 ? -5.233 6.673 14.293 1.00 93.19 85 LYS A N 1
A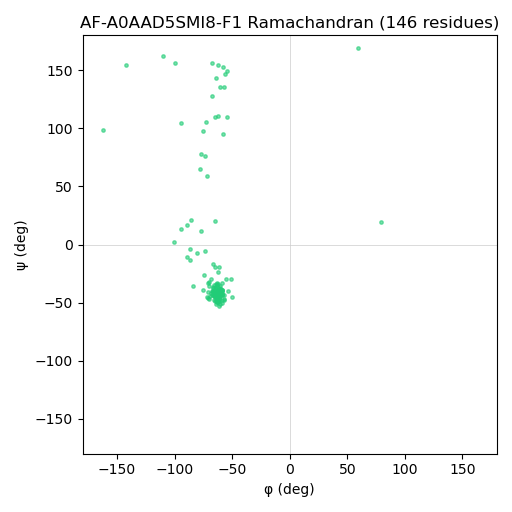TOM 634 C CA . LYS A 1 85 ? -4.334 5.597 14.725 1.00 93.19 85 LYS A CA 1
ATOM 635 C C . LYS A 1 85 ? -4.980 4.219 14.545 1.00 93.19 85 LYS A C 1
ATOM 637 O O . LYS A 1 85 ? -4.374 3.333 13.958 1.00 93.19 85 LYS A O 1
ATOM 642 N N . ARG A 1 86 ? -6.231 4.045 14.990 1.00 94.31 86 ARG A N 1
ATOM 643 C CA . ARG A 1 86 ? -6.967 2.780 14.828 1.00 94.31 86 ARG A CA 1
ATOM 644 C C . ARG A 1 86 ? -7.155 2.407 13.358 1.00 94.31 86 ARG A C 1
ATOM 646 O O . ARG A 1 86 ? -7.127 1.223 13.040 1.00 94.31 86 ARG A O 1
ATOM 653 N N . ARG A 1 87 ? -7.352 3.381 12.463 1.00 94.62 87 ARG A N 1
ATOM 654 C CA . ARG A 1 87 ? -7.423 3.119 11.016 1.00 94.62 87 ARG A CA 1
ATOM 655 C C . ARG A 1 87 ? -6.086 2.626 10.472 1.00 94.62 87 ARG A C 1
ATOM 657 O O . ARG A 1 87 ? -6.077 1.653 9.724 1.00 94.62 87 ARG A O 1
ATOM 664 N N . VAL A 1 88 ? -4.974 3.239 10.888 1.00 96.44 88 VAL A N 1
ATOM 665 C CA . VAL A 1 88 ? -3.626 2.763 10.535 1.00 96.44 88 VAL A CA 1
ATOM 666 C C . VAL A 1 88 ? -3.423 1.329 11.018 1.00 96.44 88 VAL A C 1
ATOM 668 O O . VAL A 1 88 ? -3.044 0.479 10.217 1.00 96.44 88 VAL A O 1
ATOM 671 N N . ASP A 1 89 ? -3.725 1.046 12.287 1.00 96.69 89 ASP A N 1
ATOM 672 C CA . ASP A 1 89 ? -3.549 -0.285 12.880 1.00 96.69 89 ASP A CA 1
ATOM 673 C C . ASP A 1 89 ? -4.363 -1.347 12.113 1.00 96.69 89 ASP A C 1
ATOM 675 O O . ASP A 1 89 ? -3.812 -2.364 11.692 1.00 96.69 89 ASP A O 1
ATOM 679 N N . LYS A 1 90 ? -5.646 -1.071 11.827 1.00 96.25 90 LYS A N 1
ATOM 680 C CA . LYS A 1 90 ? -6.518 -1.962 11.036 1.00 96.25 90 LYS A CA 1
ATOM 681 C C . LYS A 1 90 ? -6.008 -2.189 9.610 1.00 96.25 90 LYS A C 1
ATOM 683 O O . LYS A 1 90 ? -6.080 -3.314 9.106 1.00 96.25 90 LYS A O 1
ATOM 688 N N . CYS A 1 91 ? -5.516 -1.135 8.955 1.00 97.44 91 CYS A N 1
ATOM 689 C CA . CYS A 1 91 ? -4.951 -1.245 7.613 1.00 97.44 91 CYS A CA 1
ATOM 690 C C . CYS A 1 91 ? -3.708 -2.140 7.630 1.00 97.44 91 CYS A C 1
ATOM 692 O O . CYS A 1 91 ? -3.629 -3.098 6.861 1.00 97.44 91 CYS A O 1
ATOM 694 N N . LEU A 1 92 ? -2.769 -1.888 8.550 1.00 97.69 92 LEU A N 1
ATOM 695 C CA . LEU A 1 92 ? -1.532 -2.661 8.660 1.00 97.69 92 LEU A CA 1
ATOM 696 C C . LEU A 1 92 ? -1.801 -4.131 8.986 1.00 97.69 92 LEU A C 1
ATOM 698 O O . LEU A 1 92 ? -1.178 -5.003 8.381 1.00 97.69 92 LEU A O 1
ATOM 702 N N . GLU A 1 93 ? -2.734 -4.416 9.894 1.00 97.12 93 GLU A N 1
ATOM 703 C CA . GLU A 1 93 ? -3.142 -5.782 10.233 1.00 97.12 93 GLU A CA 1
ATOM 704 C C . GLU A 1 93 ? -3.713 -6.514 9.009 1.00 97.12 93 GLU A C 1
ATOM 706 O O . GLU A 1 93 ? -3.251 -7.601 8.647 1.00 97.12 93 GLU A O 1
ATOM 711 N N . SER A 1 94 ? -4.676 -5.891 8.324 1.00 97.06 94 SER A N 1
ATOM 712 C CA . SER A 1 94 ? -5.335 -6.481 7.154 1.00 97.06 94 SER A CA 1
ATOM 713 C C . SER A 1 94 ? -4.351 -6.718 6.011 1.00 97.06 94 SER A C 1
ATOM 715 O O . SER A 1 94 ? -4.303 -7.817 5.456 1.00 97.06 94 SER A O 1
ATOM 717 N N . GLN A 1 95 ? -3.524 -5.721 5.692 1.00 97.62 95 GLN A N 1
ATOM 718 C CA . GLN A 1 95 ? -2.527 -5.825 4.629 1.00 97.62 95 GLN A CA 1
ATOM 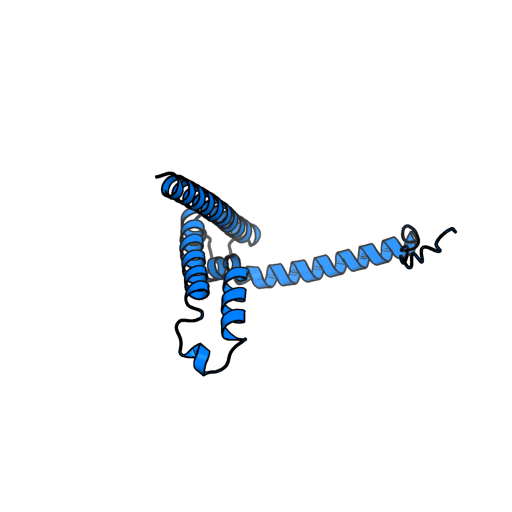719 C C . GLN A 1 95 ? -1.463 -6.869 4.955 1.00 97.62 95 GLN A C 1
ATOM 721 O O . GLN A 1 95 ? -1.123 -7.681 4.096 1.00 97.62 95 GLN A O 1
ATOM 726 N N . SER A 1 96 ? -0.987 -6.922 6.202 1.00 97.19 96 SER A N 1
ATOM 727 C CA . SER A 1 96 ? -0.036 -7.950 6.639 1.00 97.19 96 SER A CA 1
ATOM 728 C C . SER A 1 96 ? -0.609 -9.352 6.443 1.00 97.19 96 SER A C 1
ATOM 730 O O . SER A 1 96 ? 0.073 -10.234 5.917 1.00 97.19 96 SER A O 1
ATOM 732 N N . ARG A 1 97 ? -1.888 -9.552 6.789 1.00 97.75 97 ARG A N 1
ATOM 733 C CA . ARG A 1 97 ? -2.599 -10.818 6.582 1.00 97.75 97 ARG A CA 1
ATOM 734 C C . ARG A 1 97 ? -2.723 -11.175 5.098 1.00 97.75 97 ARG A C 1
ATOM 736 O O . ARG A 1 97 ? -2.417 -12.310 4.737 1.00 97.75 97 ARG A O 1
ATOM 743 N N . PHE A 1 98 ? -3.129 -10.243 4.234 1.00 98.12 98 PHE A N 1
ATOM 744 C CA . PHE A 1 98 ? -3.273 -10.511 2.797 1.00 98.12 98 PHE A CA 1
ATOM 745 C C . PHE A 1 98 ? -1.930 -10.773 2.112 1.00 98.12 98 PHE A C 1
ATOM 747 O O . PHE A 1 98 ? -1.800 -11.748 1.375 1.00 98.12 98 PHE A O 1
ATOM 754 N N . LEU A 1 99 ? -0.899 -9.980 2.414 1.00 97.12 99 LEU A N 1
ATOM 755 C CA . LEU A 1 99 ? 0.468 -10.218 1.938 1.00 97.12 99 LEU A CA 1
ATOM 756 C C . LEU A 1 99 ? 0.988 -11.588 2.389 1.00 97.12 99 LEU A C 1
ATOM 758 O O . LEU A 1 99 ? 1.636 -12.299 1.618 1.00 97.12 99 LEU A O 1
ATOM 762 N N . HIS A 1 100 ? 0.683 -11.986 3.627 1.00 96.69 100 HIS A N 1
ATOM 763 C CA . HIS A 1 100 ? 1.040 -13.305 4.130 1.00 96.69 100 HIS A CA 1
ATOM 764 C C . HIS A 1 100 ? 0.333 -14.424 3.352 1.00 96.69 100 HIS A C 1
ATOM 766 O O . HIS A 1 100 ? 0.990 -15.367 2.912 1.00 96.69 100 HIS A O 1
ATOM 772 N N . GLN A 1 101 ? -0.981 -14.309 3.138 1.00 97.19 101 GLN A N 1
ATOM 773 C CA . GLN A 1 101 ? -1.780 -15.278 2.373 1.00 97.19 101 GLN A CA 1
ATOM 774 C C . GLN A 1 101 ? -1.314 -15.407 0.919 1.00 97.19 101 GLN A C 1
ATOM 776 O O . GLN A 1 101 ? -1.237 -16.515 0.394 1.00 97.19 101 GLN A O 1
ATOM 781 N N . LEU A 1 102 ? -0.939 -14.291 0.296 1.00 96.88 102 LEU A N 1
ATOM 782 C CA . LEU A 1 102 ? -0.405 -14.244 -1.065 1.00 96.88 102 LEU A CA 1
ATOM 783 C C . LEU A 1 102 ? 1.038 -14.760 -1.175 1.00 96.88 102 LEU A C 1
ATOM 785 O O . LEU A 1 102 ? 1.562 -14.882 -2.276 1.00 96.88 102 LEU A O 1
ATOM 789 N N . GLY A 1 103 ? 1.687 -15.078 -0.051 1.00 94.62 103 GLY A N 1
ATOM 790 C CA . GLY A 1 103 ? 3.034 -15.640 -0.039 1.00 94.62 103 GLY A CA 1
ATOM 791 C C . GLY A 1 103 ? 4.148 -14.614 -0.231 1.00 94.62 103 GLY A C 1
ATOM 792 O O . GLY A 1 103 ? 5.268 -15.011 -0.534 1.00 94.62 103 GLY A O 1
ATOM 793 N N . PHE A 1 104 ? 3.897 -13.320 0.003 1.00 93.75 104 PHE A N 1
ATOM 794 C CA . PHE A 1 104 ? 4.909 -12.264 -0.151 1.00 93.75 104 PHE A CA 1
ATOM 795 C C . PHE A 1 104 ? 6.187 -12.553 0.656 1.00 93.75 104 PHE A C 1
ATOM 797 O O . PHE A 1 104 ? 7.300 -12.380 0.168 1.00 93.75 104 PHE A O 1
ATOM 804 N N . HIS A 1 105 ? 6.036 -13.071 1.878 1.00 89.94 105 HIS A N 1
ATOM 805 C CA . HIS A 1 105 ? 7.146 -13.450 2.762 1.00 89.94 105 HIS A CA 1
ATOM 806 C C . HIS A 1 105 ? 7.987 -14.631 2.248 1.00 89.94 105 HIS A C 1
ATOM 808 O O . HIS A 1 105 ? 9.089 -14.851 2.741 1.00 89.94 105 HIS A O 1
ATOM 814 N N . LYS A 1 106 ? 7.469 -15.407 1.288 1.00 91.88 106 LYS A N 1
ATOM 815 C CA . LYS A 1 106 ? 8.163 -16.556 0.689 1.00 91.88 106 LYS A CA 1
ATOM 816 C C . LYS A 1 106 ? 9.061 -16.144 -0.473 1.00 91.88 106 LYS A C 1
ATOM 818 O O . LYS A 1 106 ? 9.881 -16.947 -0.910 1.00 91.88 106 LYS A O 1
ATOM 823 N N . LEU A 1 107 ? 8.915 -14.916 -0.973 1.00 89.69 107 LEU A N 1
ATOM 824 C CA . LEU A 1 107 ? 9.744 -14.415 -2.058 1.00 89.69 107 LEU A CA 1
ATOM 825 C C . LEU A 1 107 ? 11.195 -14.257 -1.582 1.00 89.69 107 LEU A C 1
ATOM 827 O O . LEU A 1 107 ? 11.442 -13.576 -0.578 1.00 89.69 107 LEU A O 1
ATOM 831 N N . PRO A 1 108 ? 12.180 -14.826 -2.301 1.00 86.00 108 PRO A N 1
ATOM 832 C CA . PRO A 1 108 ? 13.581 -14.648 -1.947 1.00 86.00 108 PRO A CA 1
ATOM 833 C C . PRO A 1 108 ? 13.967 -13.168 -2.051 1.00 86.00 108 PRO A C 1
ATOM 835 O O . PRO A 1 108 ? 13.354 -12.403 -2.796 1.00 86.00 108 PRO A O 1
ATOM 838 N N . ARG A 1 109 ? 14.991 -12.721 -1.313 1.00 77.25 109 ARG A N 1
ATOM 839 C CA . ARG A 1 109 ? 15.390 -11.294 -1.293 1.00 77.25 109 ARG A CA 1
ATOM 840 C C . ARG A 1 109 ? 15.694 -10.722 -2.683 1.00 77.25 109 ARG A C 1
ATOM 842 O O . ARG A 1 109 ? 15.462 -9.544 -2.906 1.00 77.25 109 ARG A O 1
ATOM 849 N N . ASN A 1 110 ? 16.166 -11.558 -3.603 1.00 80.00 110 ASN A N 1
ATOM 850 C CA . ASN A 1 110 ? 16.459 -11.227 -4.997 1.00 80.00 110 ASN A CA 1
ATOM 851 C C . ASN A 1 110 ? 15.304 -11.541 -5.970 1.00 80.00 110 ASN A C 1
ATOM 853 O O . ASN A 1 110 ? 15.535 -11.573 -7.176 1.00 80.00 110 ASN A O 1
ATOM 857 N N . ALA A 1 111 ? 14.094 -11.817 -5.470 1.00 80.31 111 ALA A N 1
ATOM 858 C CA . ALA A 1 111 ? 12.911 -12.007 -6.308 1.00 80.31 111 ALA A CA 1
ATOM 859 C C . ALA A 1 111 ? 12.699 -10.810 -7.239 1.00 80.31 111 ALA A C 1
ATOM 861 O O . ALA A 1 111 ? 13.025 -9.672 -6.883 1.00 80.31 111 ALA A O 1
ATOM 862 N N . ASN A 1 112 ? 12.117 -11.076 -8.409 1.00 83.94 112 ASN A N 1
ATOM 863 C CA . ASN A 1 112 ? 11.833 -10.040 -9.391 1.00 83.94 112 ASN A CA 1
ATOM 864 C C . ASN A 1 112 ? 10.948 -8.946 -8.766 1.00 83.94 112 ASN A C 1
ATOM 866 O O . ASN A 1 112 ? 9.962 -9.222 -8.078 1.00 83.94 112 ASN A O 1
ATOM 870 N N . TYR A 1 113 ? 11.303 -7.693 -9.038 1.00 82.00 113 TYR A N 1
ATOM 871 C CA . TYR A 1 113 ? 10.528 -6.514 -8.670 1.00 82.00 113 TYR A CA 1
ATOM 872 C C . TYR A 1 113 ? 9.059 -6.629 -9.096 1.00 82.00 113 TYR A C 1
ATOM 874 O O . TYR A 1 113 ? 8.166 -6.343 -8.299 1.00 82.00 113 TYR A O 1
ATOM 882 N N . GLU A 1 114 ? 8.803 -7.070 -10.330 1.00 86.06 114 GLU A N 1
ATOM 883 C CA . GLU A 1 114 ? 7.441 -7.148 -10.869 1.00 86.06 114 GLU A CA 1
ATOM 884 C C . GLU A 1 114 ? 6.575 -8.141 -10.090 1.00 86.06 114 GLU A C 1
ATOM 886 O O . GLU A 1 114 ? 5.393 -7.890 -9.871 1.00 86.06 114 GLU A O 1
ATOM 891 N N . GLU A 1 115 ? 7.175 -9.226 -9.599 1.00 89.31 115 GLU A N 1
ATOM 892 C CA . GLU A 1 115 ? 6.493 -10.235 -8.792 1.00 89.31 115 GLU A CA 1
ATOM 893 C C . GLU A 1 115 ? 6.126 -9.686 -7.407 1.00 89.31 115 GLU A C 1
ATOM 895 O O . GLU A 1 115 ? 4.972 -9.790 -6.984 1.00 89.31 115 GLU A O 1
ATOM 900 N N . ARG A 1 116 ? 7.070 -9.016 -6.725 1.00 88.75 116 ARG A N 1
ATOM 901 C CA . ARG A 1 116 ? 6.801 -8.340 -5.441 1.00 88.75 116 ARG A CA 1
ATOM 902 C C . ARG A 1 116 ? 5.686 -7.311 -5.584 1.00 88.75 116 ARG A C 1
ATOM 904 O O . ARG A 1 116 ? 4.758 -7.292 -4.775 1.00 88.75 116 ARG A O 1
ATOM 911 N N . LEU A 1 117 ? 5.759 -6.483 -6.624 1.00 89.44 117 LEU A N 1
ATOM 912 C CA . LEU A 1 117 ? 4.756 -5.460 -6.890 1.00 89.44 117 LEU A CA 1
ATOM 913 C C . LEU A 1 117 ? 3.386 -6.074 -7.195 1.00 89.44 117 LEU A C 1
ATOM 915 O O . LEU A 1 117 ? 2.379 -5.601 -6.673 1.00 89.44 117 LEU A O 1
ATOM 919 N N . ALA A 1 118 ? 3.334 -7.135 -8.001 1.00 92.69 118 ALA A N 1
ATOM 920 C CA . ALA A 1 118 ? 2.085 -7.817 -8.319 1.00 92.69 118 ALA A CA 1
ATOM 921 C C . ALA A 1 118 ? 1.392 -8.341 -7.052 1.00 92.69 118 ALA A C 1
ATOM 923 O O . ALA A 1 118 ? 0.186 -8.144 -6.890 1.00 92.69 118 ALA A O 1
ATOM 924 N N . LEU A 1 119 ? 2.145 -8.941 -6.123 1.00 94.69 119 LEU A N 1
ATOM 925 C CA . LEU A 1 119 ? 1.597 -9.404 -4.847 1.00 94.69 119 LEU A CA 1
ATOM 926 C C . LEU A 1 119 ? 1.172 -8.247 -3.934 1.00 94.69 119 LEU A C 1
ATOM 928 O O . LEU A 1 119 ? 0.099 -8.322 -3.336 1.00 94.69 119 LEU A O 1
ATOM 932 N N . ALA A 1 120 ? 1.961 -7.171 -3.849 1.00 94.00 120 ALA A N 1
ATOM 933 C CA . ALA A 1 120 ? 1.611 -5.994 -3.051 1.00 94.00 120 ALA A CA 1
ATOM 934 C C . ALA A 1 120 ? 0.319 -5.324 -3.547 1.00 94.00 120 ALA A C 1
ATOM 936 O O . ALA A 1 120 ? -0.592 -5.083 -2.754 1.00 94.00 120 ALA A O 1
ATOM 937 N N . ASN A 1 121 ? 0.192 -5.133 -4.862 1.00 95.06 121 ASN A N 1
ATOM 938 C CA . ASN A 1 121 ? -1.018 -4.603 -5.490 1.00 95.06 121 ASN A CA 1
ATOM 939 C C . ASN A 1 121 ? -2.212 -5.543 -5.297 1.00 95.06 121 ASN A C 1
ATOM 941 O O . ASN A 1 121 ? -3.340 -5.095 -5.103 1.00 95.06 121 ASN A O 1
ATOM 945 N N . LYS A 1 122 ? -1.987 -6.861 -5.344 1.00 97.75 122 LYS A N 1
ATOM 946 C CA . LYS A 1 122 ? -3.059 -7.831 -5.119 1.00 97.75 122 LYS A CA 1
ATOM 947 C C . LYS A 1 122 ? -3.553 -7.807 -3.674 1.00 97.75 122 LYS A C 1
ATOM 949 O O . LYS A 1 122 ? -4.760 -7.900 -3.464 1.00 97.75 122 LYS A O 1
ATOM 954 N N . ALA A 1 123 ? -2.651 -7.665 -2.702 1.00 97.50 123 ALA A N 1
ATOM 955 C CA . ALA A 1 123 ? -3.014 -7.488 -1.298 1.00 97.50 123 ALA A CA 1
ATOM 956 C C . ALA A 1 123 ? -3.866 -6.228 -1.112 1.00 97.50 123 ALA A C 1
ATOM 958 O O . ALA A 1 123 ? -4.912 -6.285 -0.468 1.00 97.50 123 ALA A O 1
ATOM 959 N N . ASP A 1 124 ? -3.474 -5.135 -1.767 1.00 97.06 124 ASP A N 1
ATOM 960 C CA . ASP A 1 124 ? -4.207 -3.877 -1.705 1.00 97.06 124 ASP A CA 1
ATOM 961 C C . ASP A 1 124 ? -5.623 -3.981 -2.284 1.00 97.06 124 ASP A C 1
ATOM 963 O O . ASP A 1 124 ? -6.599 -3.597 -1.646 1.00 97.06 124 ASP A O 1
ATOM 967 N N . GLN A 1 125 ? -5.776 -4.630 -3.439 1.00 97.69 125 GLN A N 1
ATOM 968 C CA . GLN A 1 125 ? -7.097 -4.905 -4.014 1.00 97.69 125 GLN A CA 1
ATOM 969 C C . GLN A 1 125 ? -7.991 -5.738 -3.084 1.00 97.69 125 GLN A C 1
ATOM 971 O O . GLN A 1 125 ? -9.200 -5.507 -3.022 1.00 97.69 125 GLN A O 1
ATOM 976 N N . LEU A 1 126 ? -7.420 -6.723 -2.380 1.00 97.50 126 LEU A N 1
ATOM 977 C CA . LEU A 1 126 ? -8.162 -7.521 -1.399 1.00 97.50 126 LEU A CA 1
ATOM 978 C C . LEU A 1 126 ? -8.597 -6.665 -0.208 1.00 97.50 126 LEU A C 1
ATOM 980 O O . LEU A 1 126 ? -9.729 -6.805 0.251 1.00 97.50 126 LEU A O 1
ATOM 984 N N . TYR A 1 127 ? -7.738 -5.756 0.251 1.00 96.75 127 TYR A N 1
ATOM 985 C CA . TYR A 1 127 ? -8.073 -4.802 1.302 1.00 96.75 127 TYR A CA 1
ATOM 986 C C . TYR A 1 127 ? -9.209 -3.862 0.890 1.00 96.75 127 TYR A C 1
ATOM 988 O O . TYR A 1 127 ? -10.195 -3.767 1.618 1.00 96.75 127 TYR A O 1
ATOM 996 N N . LEU A 1 128 ? -9.126 -3.242 -0.290 1.00 95.00 128 LEU A N 1
ATOM 997 C CA . LEU A 1 128 ? -10.166 -2.342 -0.801 1.00 95.00 128 LEU A CA 1
ATOM 998 C C . LEU A 1 128 ? -11.528 -3.039 -0.923 1.00 95.00 128 LEU A C 1
ATOM 1000 O O . LEU A 1 128 ? -12.557 -2.467 -0.568 1.00 95.00 128 LEU A O 1
ATOM 1004 N N . ARG A 1 129 ? -11.538 -4.305 -1.355 1.00 95.56 129 ARG A N 1
ATOM 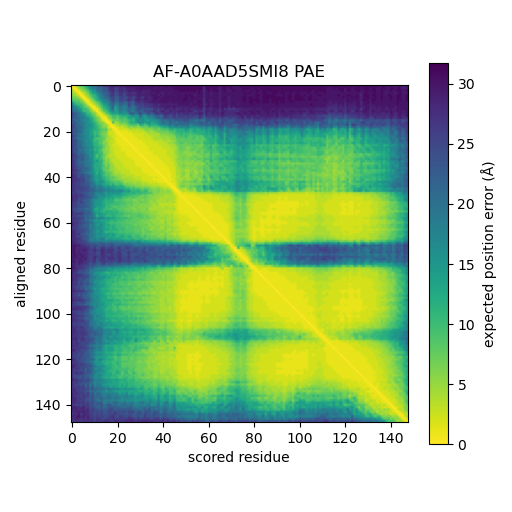1005 C CA . ARG A 1 129 ? -12.762 -5.111 -1.369 1.00 95.56 129 ARG A CA 1
ATOM 1006 C C . ARG A 1 129 ? -13.277 -5.384 0.045 1.00 95.56 129 ARG A C 1
ATOM 1008 O O . ARG A 1 129 ? -14.452 -5.160 0.321 1.00 95.56 129 ARG A O 1
ATOM 1015 N N . HIS A 1 130 ? -12.398 -5.808 0.948 1.00 94.06 130 HIS A N 1
ATOM 1016 C CA . HIS A 1 130 ? -12.762 -6.125 2.326 1.00 94.06 130 HIS A CA 1
ATOM 1017 C C . HIS A 1 130 ? -13.393 -4.931 3.059 1.00 94.06 130 HIS A C 1
ATOM 1019 O O . HIS A 1 130 ? -14.389 -5.099 3.766 1.00 94.06 130 HIS A O 1
ATOM 1025 N N . ILE A 1 131 ? -12.850 -3.723 2.878 1.00 92.62 131 ILE A N 1
ATOM 1026 C CA . ILE A 1 131 ? -13.432 -2.517 3.482 1.00 92.62 131 ILE A CA 1
ATOM 1027 C C . ILE A 1 131 ? -14.765 -2.143 2.829 1.00 92.62 131 ILE A C 1
ATOM 1029 O O . ILE A 1 131 ? -15.665 -1.712 3.543 1.00 92.62 131 ILE A O 1
ATOM 1033 N N . SER A 1 132 ? -14.931 -2.343 1.513 1.00 91.56 132 SER A N 1
ATOM 1034 C CA . SER A 1 132 ? -16.213 -2.075 0.848 1.00 91.56 132 SER A CA 1
ATOM 1035 C C . SER A 1 132 ? -17.323 -2.982 1.377 1.00 91.56 132 SER A C 1
ATOM 1037 O O . SER A 1 132 ? -18.353 -2.483 1.816 1.00 91.56 132 SER A O 1
ATOM 1039 N N . GLU A 1 133 ? -17.059 -4.287 1.472 1.00 92.31 133 GLU 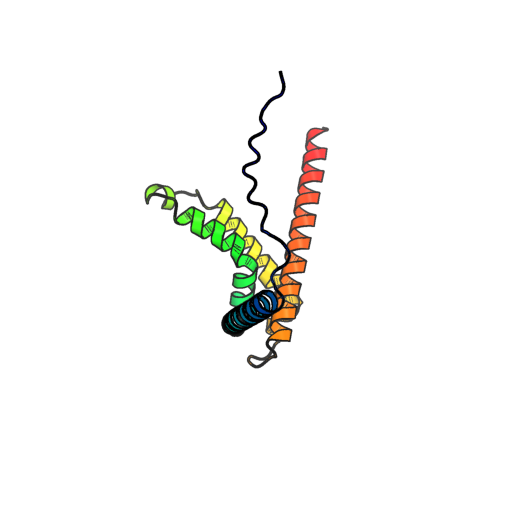A N 1
ATOM 1040 C CA . GLU A 1 133 ? -18.002 -5.270 2.017 1.00 92.31 133 GLU A CA 1
ATOM 1041 C C . GLU A 1 133 ? -18.331 -4.972 3.488 1.00 92.31 133 GLU A C 1
ATOM 1043 O O . GLU A 1 133 ? -19.478 -5.077 3.917 1.00 92.31 133 GLU A O 1
ATOM 1048 N N . SER A 1 134 ? -17.331 -4.566 4.279 1.00 86.56 134 SER A N 1
ATOM 1049 C CA . SER A 1 134 ? -17.542 -4.207 5.687 1.00 86.56 134 SER A CA 1
ATOM 1050 C C . SER A 1 134 ? -18.448 -2.980 5.826 1.00 86.56 134 SER A C 1
ATOM 1052 O O . SER A 1 134 ? -19.387 -3.004 6.617 1.00 86.56 134 SER A O 1
ATOM 1054 N N . ASN A 1 135 ? -18.218 -1.940 5.019 1.00 86.38 135 ASN A N 1
ATOM 1055 C CA . ASN A 1 135 ? -19.029 -0.722 5.032 1.00 86.38 135 ASN A CA 1
ATOM 1056 C C . ASN A 1 135 ? -20.477 -0.986 4.587 1.00 86.38 135 ASN A C 1
ATOM 1058 O O . ASN A 1 135 ? -21.407 -0.417 5.156 1.00 86.38 135 ASN A O 1
ATOM 1062 N N . GLU A 1 136 ? -20.679 -1.847 3.587 1.00 88.12 136 GLU A N 1
ATOM 1063 C CA . GLU A 1 136 ? -22.013 -2.248 3.124 1.00 88.12 136 GLU A CA 1
ATOM 1064 C C . GLU A 1 136 ? -22.786 -3.002 4.214 1.00 88.12 136 GLU A C 1
ATOM 1066 O O . GLU A 1 136 ? -23.947 -2.688 4.481 1.00 88.12 136 GLU A O 1
ATOM 1071 N N . ASN A 1 137 ? -22.129 -3.935 4.907 1.00 84.56 137 ASN A N 1
ATOM 1072 C CA . ASN A 1 137 ? -22.730 -4.680 6.015 1.00 84.56 137 ASN A CA 1
ATOM 1073 C C . ASN A 1 137 ? -23.055 -3.776 7.220 1.00 84.56 137 ASN A C 1
ATOM 1075 O O . ASN A 1 137 ? -24.123 -3.894 7.826 1.00 84.56 137 ASN A O 1
ATOM 1079 N N . GLU A 1 138 ? -22.164 -2.841 7.565 1.00 82.06 138 GLU A N 1
ATOM 1080 C CA . GLU A 1 138 ? -22.418 -1.840 8.610 1.00 82.06 138 GLU A CA 1
ATOM 1081 C C . GLU A 1 138 ? -23.604 -0.929 8.244 1.00 82.06 138 GLU A C 1
ATOM 1083 O O . GLU A 1 138 ? -24.453 -0.643 9.089 1.00 82.06 138 GLU A O 1
ATOM 1088 N N . ALA A 1 139 ? -23.725 -0.520 6.978 1.00 81.19 139 ALA A N 1
ATOM 1089 C CA . ALA A 1 139 ? -24.864 0.266 6.509 1.00 81.19 139 ALA A CA 1
ATOM 1090 C C . ALA A 1 139 ? -26.185 -0.525 6.551 1.00 81.19 139 ALA A C 1
ATOM 1092 O O . ALA A 1 139 ? -27.206 0.015 6.986 1.00 81.19 139 ALA A O 1
ATOM 1093 N N . ALA A 1 140 ? -26.165 -1.802 6.151 1.00 79.88 140 ALA A N 1
ATOM 1094 C CA . ALA A 1 140 ? -27.331 -2.683 6.190 1.00 79.88 140 ALA A CA 1
ATOM 1095 C C . ALA A 1 140 ? -27.840 -2.874 7.628 1.00 79.88 140 ALA A C 1
ATOM 1097 O O . ALA A 1 140 ? -28.992 -2.553 7.925 1.00 79.88 140 ALA A O 1
ATOM 1098 N N . THR A 1 141 ? -26.957 -3.264 8.550 1.00 82.50 141 THR A N 1
ATOM 1099 C CA . THR A 1 141 ? -27.299 -3.442 9.974 1.00 82.50 141 THR A CA 1
ATOM 1100 C C . THR A 1 141 ? -27.793 -2.151 10.638 1.00 82.50 141 THR A C 1
ATOM 1102 O O . THR A 1 141 ? -28.735 -2.179 11.432 1.00 82.50 141 THR A O 1
ATOM 1105 N N . ALA A 1 142 ? -27.225 -0.994 10.284 1.00 76.69 142 ALA A N 1
ATOM 1106 C CA . ALA A 1 142 ? -27.687 0.299 10.788 1.00 76.69 142 ALA A CA 1
ATOM 1107 C C . ALA A 1 142 ? -29.079 0.696 10.257 1.00 76.69 142 ALA A C 1
ATOM 1109 O O . ALA A 1 142 ? -29.813 1.417 10.939 1.00 76.69 142 ALA A O 1
ATOM 1110 N N . SER A 1 143 ? -29.446 0.253 9.050 1.00 72.38 143 SER A N 1
ATOM 1111 C CA . SER A 1 143 ? -30.777 0.485 8.475 1.00 72.38 143 SER A CA 1
ATOM 1112 C C . SER A 1 143 ? -31.851 -0.407 9.112 1.00 72.38 143 SER A C 1
ATOM 1114 O O . SER A 1 143 ? -32.940 0.071 9.432 1.00 72.38 143 SER A O 1
ATOM 1116 N N . GLU A 1 144 ? -31.515 -1.665 9.403 1.00 69.12 144 GLU A N 1
ATOM 1117 C CA . GLU A 1 144 ? -32.397 -2.610 10.096 1.00 69.12 144 GLU A CA 1
ATOM 1118 C C . GLU A 1 144 ? -32.673 -2.157 11.538 1.00 69.12 144 GLU A C 1
ATOM 1120 O O . GLU A 1 144 ? -33.828 -2.101 11.959 1.00 69.12 144 GLU A O 1
ATOM 1125 N N . ALA A 1 145 ? -31.648 -1.690 12.262 1.00 67.56 145 ALA A N 1
ATOM 1126 C CA . ALA A 1 145 ? -31.789 -1.190 13.633 1.00 67.56 145 ALA A CA 1
ATOM 1127 C C . ALA A 1 145 ? -32.644 0.088 13.771 1.00 67.56 145 ALA A C 1
ATOM 1129 O O . ALA A 1 145 ? -33.112 0.386 14.864 1.00 67.56 145 ALA A O 1
ATOM 1130 N N . LYS A 1 146 ? -32.853 0.857 12.692 1.00 65.25 146 LYS A N 1
ATOM 1131 C CA . LYS A 1 146 ? -33.712 2.060 12.692 1.00 65.25 146 LYS A CA 1
ATOM 1132 C C . LYS A 1 146 ? -35.180 1.781 12.367 1.00 65.25 146 LYS A C 1
ATOM 1134 O O . LYS A 1 146 ? -35.998 2.688 12.491 1.00 65.25 146 LYS A O 1
ATOM 1139 N N . THR A 1 147 ? -35.500 0.570 11.919 1.00 56.44 147 THR A N 1
ATOM 1140 C CA . THR A 1 147 ? -36.857 0.189 11.488 1.00 56.44 147 THR A CA 1
ATOM 1141 C C . THR A 1 147 ? -37.601 -0.613 12.571 1.00 56.44 147 THR A C 1
ATOM 1143 O O . THR A 1 147 ? -38.748 -1.007 12.372 1.00 56.44 147 THR A O 1
ATOM 1146 N N . THR A 1 148 ? -36.962 -0.815 13.727 1.00 50.81 148 THR A N 1
ATOM 1147 C CA . THR A 1 148 ? -37.505 -1.468 14.933 1.00 50.81 148 THR A CA 1
ATOM 1148 C C . THR A 1 148 ? -37.575 -0.461 16.068 1.00 50.81 148 THR A C 1
ATOM 1150 O O . THR A 1 148 ? -38.549 -0.535 16.848 1.00 50.81 148 THR A O 1
#

Radius of gyration: 23.65 Å; Cα contacts (8 Å, |Δi|>4): 72; chains: 1; bounding box: 54×61×60 Å

Mean predicted aligned error: 11.2 Å

Organism: NCBI:txid109957

Secondary structure (DSSP, 8-state):
-------------SSPPHHHHHHHHHHHHHHHHHHHHHHHHHHTT--SHHHHHHHHTHHHHHHHHHHHHTS-HHHHTTGGGHHHHHHHHHHHHHHHHHHHHTTGGGS-TT--HHHHHHHHHHHHHHHHHHHHHHHH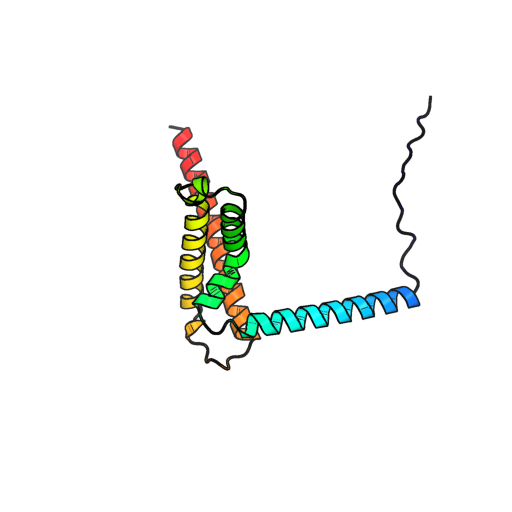HHHHHHHHTT--

Sequence (148 aa):
MGEKENSSFFSLYGSPRSDEAAQLRAAIEQERAATAAAVRSRLAQLISLEEAAKANCADVRLSFAECLQNRSMLASMTSFCLAEKRRVDKCLESQSRFLHQLGFHKLPRNANYEERLALANKADQLYLRHISESNENEAATASEAKTT

pLDDT: mean 82.79, std 15.15, range [39.5, 98.12]